Protein 8OK3 (pdb70)

B-factor: mean 17.49, std 7.28, range [8.17, 59.65]

Nearest PDB structures (foldseek):
  8ok3-assembly1_A  TM=1.008E+00  e=4.378E-28  Bdellovibrio bacteriovorus HD100
  8ond-assembly1_A  TM=1.005E+00  e=1.498E-27  Bdellovibrio bacteriovorus HD100
  8ond-assembly2_B  TM=1.005E+00  e=4.262E-27  Bdellovibrio bacteriovorus HD100
  4gwm-assembly1_B  TM=3.723E-01  e=1.182E-02  Homo sapiens
  4gwm-assembly1_A  TM=4.154E-01  e=2.629E-02  Homo sapiens

Organism: Bdellovibrio bacteriovorus (strain ATCC 15356 / DSM 50701 / NCIMB 9529 / HD100) (NCBI:txid264462)

Radius of gyration: 14.65 Å; Cα contacts (8 Å, |Δi|>4): 359; chains: 1; bounding box: 31×37×36 Å

Solvent-accessible surface area: 5950 Å² total; per-residue (Å²): 127,121,126,65,80,45,43,122,47,76,17,37,99,19,40,16,98,35,71,89,89,20,62,17,91,5,41,123,50,0,47,132,11,73,68,0,19,0,60,0,91,5,61,6,4,76,6,75,34,74,18,54,0,74,0,63,0,13,0,74,76,64,111,45,55,75,52,64,123,6,81,3,114,0,125,45,58,47,90,62,94,30,186,58,52,65,61,14,68,2,50,32,7,85,49,35,76,0,15,0,6,3,74,47,27,0,11,72,48,92,20,11,11,52,2,27,0,22,0,51,91

Sequence (121 aa):
ATWTSLGLTSSSLGAVSMTTTTEEQSSFTLPVAAQTASSQILVYLRCHSGNASTTGADDIRIIYTKEGAATYDHHYLLMFPPYAGQGAVGYNSDSFFWLLPKTSSDNKIYLAHSMMAPGSANSGCCNFYITGYK

Structure (mmCIF, N/CA/C/O backbone):
data_8OK3
#
_entry.id   8OK3
#
_cell.length_a   68.760
_cell.length_b   68.760
_cell.length_c   68.760
_cell.angle_alpha   90.00
_cell.angle_beta   90.00
_cell.angle_gamma   90.00
#
_symmetry.space_group_name_H-M   'P 21 3'
#
loop_
_entity.id
_entity.type
_entity.pdbx_description
1 polymer Bd2133
2 non-polymer 'SULFATE ION'
3 non-polymer 'SODIUM ION'
4 non-polymer 'CHLORIDE ION'
5 water water
#
loop_
_atom_site.group_PDB
_atom_site.id
_atom_site.type_symbol
_atom_site.label_atom_id
_atom_site.label_alt_id
_atom_site.label_comp_id
_atom_site.label_asym_id
_atom_site.label_entity_id
_atom_site.label_seq_id
_atom_site.pdbx_PDB_ins_code
_atom_site.Cartn_x
_atom_site.Cartn_y
_atom_site.Cartn_z
_atom_site.occupancy
_atom_site.B_iso_or_equiv
_atom_site.auth_seq_id
_atom_site.auth_comp_id
_atom_site.auth_asym_id
_atom_site.auth_atom_id
_atom_site.pdbx_PDB_model_num
ATOM 1 N N . ALA A 1 5 ? 6.588 -3.892 -0.552 1.00 31.25 911 ALA A N 1
ATOM 2 C CA . ALA A 1 5 ? 7.113 -2.843 0.314 1.00 27.65 911 ALA A CA 1
ATOM 3 C C . ALA A 1 5 ? 8.475 -2.390 -0.183 1.00 21.02 911 ALA A C 1
ATOM 4 O O . ALA A 1 5 ? 9.043 -1.530 0.449 1.00 20.78 911 ALA A O 1
ATOM 6 N N . THR A 1 6 ? 8.964 -2.968 -1.280 1.00 18.75 912 THR A N 1
ATOM 7 C CA . THR A 1 6 ? 10.348 -2.665 -1.600 1.00 19.57 912 THR A CA 1
ATOM 8 C C . THR A 1 6 ? 10.458 -1.440 -2.497 1.00 18.05 912 THR A C 1
ATOM 9 O O . THR A 1 6 ? 9.469 -0.917 -3.017 1.00 17.94 912 THR A O 1
ATOM 13 N N . TRP A 1 7 ? 11.695 -0.98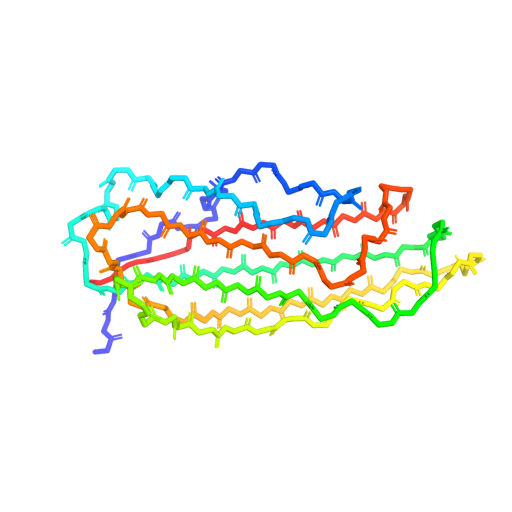9 -2.692 1.00 14.23 913 TRP A N 1
ATOM 14 C CA . TRP A 1 7 ? 11.958 0.177 -3.530 1.00 13.45 913 TRP A CA 1
ATOM 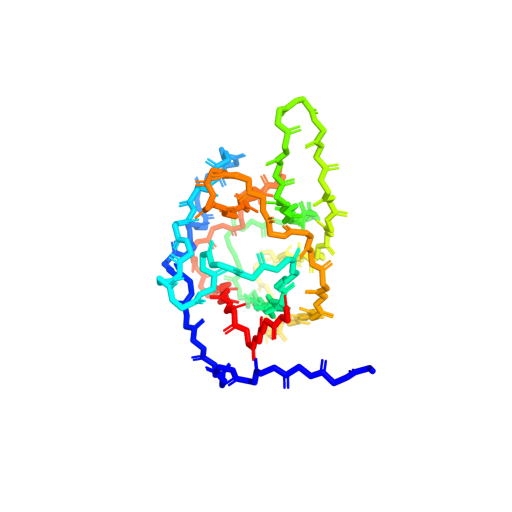15 C C . TRP A 1 7 ? 13.385 0.139 -4.042 1.00 15.02 913 TRP A C 1
ATOM 16 O O . TRP A 1 7 ? 14.173 -0.733 -3.662 1.00 14.63 913 TRP A O 1
ATOM 27 N N . THR A 1 8 ? 13.694 1.090 -4.952 1.00 12.51 914 THR A N 1
ATOM 28 C CA . THR A 1 8 ? 15.017 1.233 -5.560 1.00 12.17 914 THR A CA 1
ATOM 29 C C . THR A 1 8 ? 15.749 2.337 -4.806 1.00 12.05 914 THR A C 1
ATOM 30 O O . THR A 1 8 ? 15.295 3.495 -4.803 1.00 13.83 914 THR A O 1
ATOM 34 N N . SER A 1 9 ? 16.868 1.983 -4.180 1.00 12.55 915 SER A N 1
ATOM 35 C CA . SER A 1 9 ? 17.647 2.949 -3.439 1.00 11.76 915 SER A CA 1
ATOM 36 C C . SER A 1 9 ? 18.507 3.762 -4.384 1.00 13.86 915 SER A C 1
ATOM 37 O O . SER A 1 9 ? 19.074 3.223 -5.340 1.00 14.85 915 SER A O 1
ATOM 40 N N . LEU A 1 10 ? 18.617 5.054 -4.089 1.00 13.00 916 LEU A N 1
ATOM 41 C CA . LEU A 1 10 ? 19.504 5.986 -4.776 1.00 13.57 916 LEU A CA 1
ATOM 42 C C . LEU A 1 10 ? 20.635 6.466 -3.864 1.00 15.78 916 LEU A C 1
ATOM 43 O O . LEU A 1 10 ? 21.303 7.467 -4.157 1.00 15.29 916 LEU A O 1
ATOM 48 N N . GLY A 1 11 ? 20.853 5.791 -2.747 1.00 16.20 917 GLY A N 1
ATOM 49 C CA . GLY A 1 11 ? 21.873 6.306 -1.839 1.00 18.61 917 GLY A CA 1
ATOM 50 C C . GLY A 1 11 ? 21.547 7.715 -1.364 1.00 15.16 917 GLY A C 1
ATOM 51 O O . GLY A 1 11 ? 20.408 8.114 -1.253 1.00 18.37 917 GLY A O 1
ATOM 52 N N . LEU A 1 12 ? 22.581 8.501 -1.085 1.00 15.92 918 LEU A N 1
ATOM 53 C CA . LEU A 1 12 ? 22.391 9.891 -0.656 1.00 12.88 918 LEU A CA 1
ATOM 54 C C . LEU A 1 12 ? 22.583 10.768 -1.888 1.00 13.69 918 LEU A C 1
ATOM 55 O O . LEU A 1 12 ? 23.636 11.362 -2.107 1.00 16.26 918 LEU A O 1
ATOM 60 N N . THR A 1 13 ? 21.555 10.839 -2.711 1.00 13.50 919 THR A N 1
ATOM 61 C CA . THR A 1 13 ? 21.587 11.668 -3.904 1.00 12.80 919 THR A CA 1
ATOM 62 C C . THR A 1 13 ? 21.072 13.059 -3.527 1.00 14.10 919 THR A C 1
ATOM 63 O O . THR A 1 13 ? 19.882 13.255 -3.239 1.00 12.98 919 THR A O 1
ATOM 67 N N . SER A 1 14 ? 21.952 14.046 -3.508 1.00 12.48 920 SER A N 1
ATOM 68 C CA A SER A 1 14 ? 21.526 15.395 -3.160 0.19 13.15 920 SER A CA 1
ATOM 69 C CA B SER A 1 14 ? 21.524 15.392 -3.156 0.54 13.10 920 SER A CA 1
ATOM 70 C CA C SER A 1 14 ? 21.508 15.385 -3.146 0.27 13.14 920 SER A CA 1
ATOM 71 C C . SER A 1 14 ? 20.522 15.912 -4.184 1.00 14.02 920 SER A C 1
ATOM 72 O O . SER A 1 14 ? 20.668 15.688 -5.399 1.00 13.42 920 SER A O 1
ATOM 79 N N . LEU A 1 15 ? 19.510 16.616 -3.703 1.00 12.66 921 LEU A N 1
ATOM 80 C CA . LEU A 1 15 ? 18.526 17.248 -4.568 1.00 12.60 921 LEU A CA 1
ATOM 81 C C . LEU A 1 15 ? 18.956 18.639 -4.994 1.00 12.72 921 LEU A C 1
ATOM 82 O O . LEU A 1 15 ? 18.425 19.168 -5.984 1.00 12.46 921 LEU A O 1
ATOM 87 N N . GLY A 1 16 ? 19.881 19.253 -4.272 1.00 12.43 922 GLY A N 1
ATOM 88 C CA . GLY A 1 16 ? 20.313 20.596 -4.603 1.00 13.33 922 GLY A CA 1
ATOM 89 C C . GLY A 1 16 ? 20.772 21.357 -3.377 1.00 13.29 922 GLY A C 1
ATOM 90 O O . GLY A 1 16 ? 20.713 20.871 -2.256 1.00 15.71 922 GLY A O 1
ATOM 91 N N . ALA A 1 17 ? 21.153 22.605 -3.624 1.00 12.81 923 ALA A N 1
ATOM 92 C CA . ALA A 1 17 ? 21.522 23.540 -2.578 1.00 11.86 923 ALA A CA 1
ATOM 93 C C . ALA A 1 17 ? 20.268 24.172 -1.981 1.00 13.25 923 ALA A C 1
ATOM 94 O O . ALA A 1 17 ? 19.477 24.808 -2.702 1.00 15.93 923 ALA A O 1
ATOM 96 N N . VAL A 1 18 ? 20.120 24.042 -0.665 1.00 14.15 924 VAL A N 1
ATOM 97 C CA . VAL A 1 18 ? 18.996 24.633 0.045 1.00 13.28 924 VAL A CA 1
ATOM 98 C C . VAL A 1 18 ? 19.367 26.025 0.506 1.00 16.60 924 VAL A C 1
ATOM 99 O O . VAL A 1 18 ? 20.335 26.191 1.251 1.00 16.18 924 VAL A O 1
ATOM 103 N N . SER A 1 19 ? 18.574 27.011 0.111 1.00 13.46 925 SER A N 1
ATOM 104 C CA . SER A 1 19 ? 18.790 28.364 0.592 1.00 13.84 925 SER A CA 1
ATOM 105 C C . SER A 1 19 ? 18.367 28.480 2.045 1.00 16.28 925 SER A C 1
ATOM 106 O O . SER A 1 19 ? 17.312 27.983 2.443 1.00 16.18 925 SER A O 1
ATOM 109 N N . MET A 1 20 ? 19.189 29.161 2.832 1.00 14.02 92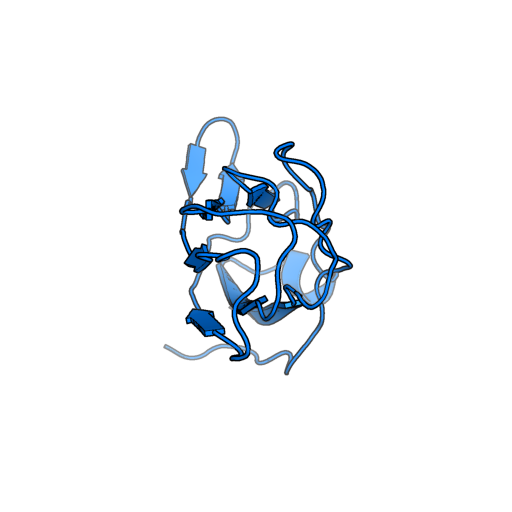6 MET A N 1
ATOM 110 C CA . MET A 1 20 ? 18.905 29.412 4.233 1.00 18.28 926 MET A CA 1
ATOM 111 C C . MET A 1 20 ? 18.374 30.812 4.480 1.00 18.57 926 MET A C 1
ATOM 112 O O . MET A 1 20 ? 18.125 31.176 5.640 1.00 18.89 926 MET A O 1
ATOM 117 N N . THR A 1 21 ? 18.156 31.599 3.424 1.00 16.29 927 THR A N 1
ATOM 118 C CA . THR A 1 21 ? 17.909 33.030 3.580 1.00 15.74 927 THR A CA 1
ATOM 119 C C . THR A 1 21 ? 16.586 33.473 2.981 1.00 17.58 927 THR A C 1
ATOM 120 O O . THR A 1 21 ? 16.356 34.677 2.807 1.00 21.78 927 THR A O 1
ATOM 124 N N . THR A 1 22 ? 15.703 32.548 2.652 1.00 17.18 928 THR A N 1
ATOM 125 C CA . THR A 1 22 ? 14.433 32.903 2.055 1.00 16.31 928 THR A CA 1
ATOM 126 C C . THR A 1 22 ? 13.349 31.994 2.606 1.00 16.03 928 THR A C 1
ATOM 127 O O . THR A 1 22 ? 13.607 30.837 2.966 1.00 16.23 928 THR A O 1
ATOM 131 N N . THR A 1 23 ? 12.130 32.545 2.671 1.00 16.67 929 THR A N 1
ATOM 132 C CA . THR A 1 23 ? 10.937 31.769 2.970 1.00 15.49 929 THR A CA 1
ATOM 133 C C . THR A 1 23 ? 10.139 31.448 1.714 1.00 14.80 929 THR A C 1
ATOM 134 O O . THR A 1 23 ? 9.046 30.869 1.815 1.00 17.74 929 THR A O 1
ATOM 138 N N . THR A 1 24 ? 10.655 31.814 0.538 1.00 16.89 930 THR A N 1
ATOM 139 C CA . THR A 1 24 ? 9.970 31.489 -0.704 1.00 16.99 930 THR A CA 1
ATOM 140 C C . THR A 1 24 ? 10.049 29.988 -0.968 1.00 17.51 930 THR A C 1
ATOM 141 O O . THR A 1 24 ? 10.881 29.258 -0.403 1.00 18.98 930 THR A O 1
ATOM 145 N N A GLU A 1 25 ? 9.142 29.523 -1.821 0.45 19.13 931 GLU A N 1
ATOM 146 N N B GLU A 1 25 ? 9.144 29.527 -1.824 0.55 19.13 931 GLU A N 1
ATOM 147 C CA A GLU A 1 25 ? 9.083 28.093 -2.200 0.45 19.59 931 GLU A CA 1
ATOM 148 C CA B GLU A 1 25 ? 9.070 28.099 -2.206 0.55 19.57 931 GLU A CA 1
ATOM 149 C C A GLU A 1 25 ? 10.258 27.783 -3.127 0.45 18.02 931 GLU A C 1
ATOM 150 C C B GLU A 1 25 ? 10.246 27.774 -3.134 0.55 18.02 931 GLU A C 1
ATOM 151 O O A GLU A 1 25 ? 10.451 28.504 -4.083 0.45 20.99 931 GLU A O 1
ATOM 152 O O B GLU A 1 25 ? 10.448 28.502 -4.083 0.55 21.02 931 GLU A O 1
ATOM 163 N N . GLN A 1 26 ? 11.133 26.912 -2.665 1.00 14.45 932 GLN A N 1
ATOM 164 C CA . GLN A 1 26 ? 12.323 26.516 -3.393 1.00 14.33 932 GLN A CA 1
ATOM 165 C C . GLN A 1 26 ? 11.987 25.262 -4.186 1.00 14.85 932 GLN A C 1
ATOM 166 O O . GLN A 1 26 ? 11.589 24.260 -3.597 1.00 14.26 932 GLN A O 1
ATOM 172 N N . SER A 1 27 ? 12.212 25.305 -5.497 1.00 14.32 933 SER A N 1
ATOM 173 C CA A SER A 1 27 ? 11.947 24.201 -6.412 0.63 13.63 933 SER A CA 1
ATOM 174 C CA B SER A 1 27 ? 11.940 24.175 -6.373 0.37 13.65 933 SER A CA 1
ATOM 175 C C . SER A 1 27 ? 13.217 23.417 -6.719 1.00 15.03 933 SER A C 1
ATOM 176 O O . SER A 1 27 ? 14.284 24.006 -6.904 1.00 15.25 933 SER A O 1
ATOM 181 N N . PHE A 1 28 ? 13.092 22.089 -6.792 1.00 13.14 934 PHE A N 1
ATOM 182 C CA . PHE A 1 28 ? 14.180 21.197 -7.175 1.00 13.86 934 PHE A CA 1
ATOM 183 C C . PHE A 1 28 ? 13.650 20.223 -8.200 1.00 13.98 934 PHE A C 1
ATOM 184 O O . PHE A 1 28 ? 12.604 19.613 -7.988 1.00 14.20 934 PHE A O 1
ATOM 192 N N . THR A 1 29 ? 14.354 20.083 -9.314 1.00 13.85 935 THR A N 1
ATOM 193 C CA . THR A 1 29 ? 13.967 19.091 -10.304 1.00 14.03 935 THR A CA 1
ATOM 194 C C . THR A 1 29 ? 14.509 17.733 -9.884 1.00 14.43 935 THR A C 1
ATOM 195 O O . THR A 1 29 ? 15.666 17.606 -9.485 1.00 14.35 935 THR A O 1
ATOM 199 N N . LEU A 1 30 ? 13.664 16.707 -9.950 1.00 13.05 936 LEU A N 1
ATOM 200 C CA . LEU A 1 30 ? 14.089 15.383 -9.543 1.00 14.01 936 LEU A CA 1
ATOM 201 C C . LEU A 1 30 ? 15.128 14.831 -10.518 1.00 13.85 936 LEU A C 1
ATOM 202 O O . LEU A 1 30 ? 15.095 15.142 -11.713 1.00 14.51 936 LEU A O 1
ATOM 207 N N . PRO A 1 31 ? 16.043 13.992 -10.038 1.00 14.42 937 PRO A N 1
ATOM 208 C CA . PRO A 1 31 ? 16.919 13.264 -10.971 1.00 14.27 937 PRO A CA 1
ATOM 209 C C . PRO A 1 31 ? 16.090 12.439 -11.939 1.00 13.61 937 PRO A C 1
ATOM 210 O O . PRO A 1 31 ? 14.992 11.957 -11.607 1.00 12.73 937 PRO A O 1
ATOM 214 N N . VAL A 1 32 ? 16.631 12.264 -13.158 1.00 13.51 938 VAL A N 1
ATOM 215 C CA . VAL A 1 32 ? 15.802 11.699 -14.226 1.00 11.23 938 VAL A CA 1
ATOM 216 C C . VAL A 1 32 ? 15.336 10.287 -13.869 1.00 13.59 938 VAL A C 1
ATOM 217 O O . VAL A 1 32 ? 14.223 9.892 -14.224 1.00 12.99 938 VAL A O 1
ATOM 221 N N . ALA A 1 33 ? 16.146 9.520 -13.120 1.00 12.84 939 ALA A N 1
ATOM 222 C CA . ALA A 1 33 ? 15.722 8.160 -12.787 1.00 15.03 939 ALA A CA 1
ATOM 223 C C . ALA A 1 33 ? 14.396 8.165 -12.043 1.00 15.12 939 ALA A C 1
ATOM 224 O O . ALA A 1 33 ? 13.558 7.275 -12.226 1.00 16.05 939 ALA A O 1
ATOM 226 N N . ALA A 1 34 ? 14.176 9.176 -11.193 1.00 10.88 940 ALA A N 1
ATOM 227 C CA . ALA A 1 34 ? 12.951 9.182 -10.413 1.00 10.02 940 ALA A CA 1
ATOM 228 C C . ALA A 1 34 ? 11.754 9.721 -11.184 1.00 14.17 940 ALA A C 1
ATOM 229 O O . ALA A 1 34 ? 10.625 9.638 -10.685 1.00 13.14 940 ALA A O 1
ATOM 231 N N . GLN A 1 35 ? 11.961 10.220 -12.397 1.00 12.77 941 GLN A N 1
ATOM 232 C CA . GLN A 1 35 ? 10.884 10.890 -13.114 1.00 12.07 941 GLN A CA 1
ATOM 233 C C . GLN A 1 35 ? 9.859 9.926 -13.678 1.00 13.15 941 GLN A C 1
ATOM 234 O O . GLN A 1 35 ? 8.774 10.373 -14.092 1.00 15.07 941 GLN A O 1
ATOM 240 N N . THR A 1 36 ? 10.131 8.623 -13.660 1.00 12.99 942 THR A N 1
ATOM 241 C CA . THR A 1 36 ? 9.153 7.629 -14.056 1.00 13.81 942 THR A CA 1
ATOM 242 C C . THR A 1 36 ? 8.603 6.856 -12.862 1.00 13.38 942 THR A C 1
ATOM 243 O O . THR A 1 36 ? 7.817 5.910 -13.048 1.00 16.52 942 THR A O 1
ATOM 247 N N . ALA A 1 37 ? 8.972 7.248 -11.651 1.00 11.75 943 ALA A N 1
ATOM 248 C CA . ALA A 1 37 ? 8.475 6.567 -10.460 1.00 11.57 943 ALA A CA 1
ATOM 249 C C . ALA A 1 37 ? 7.062 7.038 -10.121 1.00 14.49 943 ALA A C 1
ATOM 250 O O . ALA A 1 37 ? 6.549 8.017 -10.678 1.00 14.06 943 ALA A O 1
ATOM 252 N N . SER A 1 38 ? 6.429 6.329 -9.176 1.00 13.38 944 SER A N 1
ATOM 253 C CA A SER A 1 38 ? 5.166 6.770 -8.603 0.52 12.00 944 SER A CA 1
ATOM 254 C CA B SER A 1 38 ? 5.164 6.749 -8.591 0.48 12.02 944 SER A CA 1
ATOM 255 C C . SER A 1 38 ? 5.316 7.371 -7.215 1.00 13.73 944 SER A C 1
ATOM 256 O O . SER A 1 38 ? 4.463 8.186 -6.818 1.00 13.54 944 SER A O 1
ATOM 261 N N . GLN A 1 39 ? 6.375 7.017 -6.487 1.00 12.40 945 GLN A N 1
ATOM 262 C CA . GLN A 1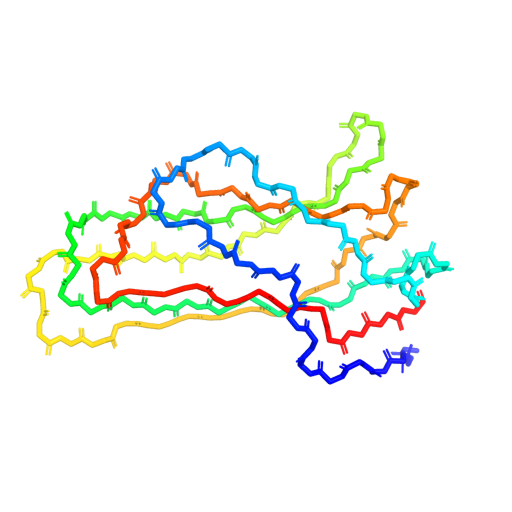 39 ? 6.661 7.594 -5.187 1.00 12.37 945 GLN A CA 1
ATOM 263 C C . GLN A 1 39 ? 8.155 7.809 -5.054 1.00 12.41 945 GLN A C 1
ATOM 264 O O . GLN A 1 39 ? 8.959 7.053 -5.594 1.00 11.21 945 GLN A O 1
ATOM 270 N N . ILE A 1 40 ? 8.516 8.815 -4.258 1.00 11.00 946 ILE A N 1
ATOM 271 C CA . ILE A 1 40 ? 9.915 9.095 -3.965 1.00 11.30 946 ILE A CA 1
ATOM 272 C C . ILE A 1 40 ? 10.120 9.132 -2.462 1.00 11.59 946 ILE A C 1
ATOM 273 O O . ILE A 1 40 ? 9.258 9.585 -1.704 1.00 10.86 946 ILE A O 1
ATOM 278 N N . LEU A 1 41 ? 11.300 8.688 -2.039 1.00 9.06 947 LEU A N 1
ATOM 279 C CA . LEU A 1 41 ? 11.716 8.685 -0.650 1.00 11.15 947 LEU A CA 1
ATOM 280 C C . LEU A 1 41 ? 12.798 9.737 -0.508 1.00 11.36 947 LEU A C 1
ATOM 281 O O . LEU A 1 41 ? 13.813 9.703 -1.232 1.00 11.68 947 LEU A O 1
ATOM 286 N N . VAL A 1 42 ? 12.585 10.659 0.428 1.00 11.34 948 VAL A N 1
ATOM 287 C CA . VAL A 1 42 ? 13.514 11.760 0.594 1.00 12.55 948 VAL A CA 1
ATOM 288 C C . VAL A 1 42 ? 13.973 11.828 2.042 1.00 13.20 948 VAL A C 1
ATOM 289 O O . VAL A 1 42 ? 13.319 11.336 2.961 1.00 14.76 948 VAL A O 1
ATOM 293 N N . TYR A 1 43 ? 15.131 12.450 2.235 1.00 12.65 949 TYR A N 1
ATOM 294 C CA . TYR A 1 43 ? 15.780 12.603 3.539 1.00 12.23 949 TYR A CA 1
ATOM 295 C C . TYR A 1 43 ? 16.159 14.069 3.656 1.00 13.31 949 TYR A C 1
ATOM 296 O O . TYR A 1 43 ? 16.893 14.584 2.805 1.00 12.44 949 TYR A O 1
ATOM 305 N N . LEU A 1 44 ? 15.654 14.743 4.694 1.00 11.27 950 LEU A N 1
ATOM 306 C CA . LEU A 1 44 ? 15.979 16.142 4.967 1.00 10.12 950 LEU A CA 1
ATOM 307 C C . LEU A 1 44 ? 16.612 16.198 6.346 1.00 10.14 950 LEU A C 1
ATOM 308 O O . LEU A 1 44 ? 16.051 15.669 7.300 1.00 11.01 950 LEU A O 1
ATOM 313 N N . ARG A 1 45 ? 17.792 16.795 6.435 1.00 11.41 951 ARG A N 1
ATOM 314 C CA . ARG A 1 45 ? 18.488 16.989 7.688 1.00 11.11 951 ARG A CA 1
ATOM 315 C C . ARG A 1 45 ? 18.870 18.455 7.803 1.00 12.05 951 ARG A C 1
ATOM 316 O O . ARG A 1 45 ? 18.978 19.191 6.820 1.00 12.15 951 ARG A O 1
ATOM 324 N N . CYS A 1 46 ? 19.032 18.881 9.040 1.00 10.50 952 CYS A N 1
ATOM 325 C CA . CYS A 1 46 ? 19.402 20.262 9.313 1.00 10.98 952 CYS A CA 1
ATOM 326 C C . CYS A 1 46 ? 20.186 20.312 10.606 1.00 12.39 952 CYS A C 1
ATOM 327 O O . CYS A 1 46 ? 20.102 19.415 11.433 1.00 12.13 952 CYS A O 1
ATOM 330 N N . HIS A 1 47 ? 20.949 21.387 10.772 1.00 12.61 953 HIS A N 1
ATOM 331 C CA . HIS A 1 47 ? 21.646 21.624 12.021 1.00 12.57 953 HIS A CA 1
ATOM 332 C C . HIS A 1 47 ? 21.858 23.121 12.174 1.00 15.00 953 HIS A C 1
ATOM 333 O O . HIS A 1 47 ? 21.927 23.868 11.189 1.00 14.34 953 HIS A O 1
ATOM 340 N N . SER A 1 48 ? 21.929 23.552 13.422 1.00 13.26 954 SER A N 1
ATOM 341 C CA . SER A 1 48 ? 22.080 24.970 13.742 1.00 12.49 954 SER A CA 1
ATOM 342 C C . SER A 1 48 ? 22.958 25.116 14.980 1.00 15.66 954 SER A C 1
ATOM 343 O O . SER A 1 48 ? 22.696 24.504 16.026 1.00 15.21 954 SER A O 1
ATOM 346 N N . GLY A 1 49 ? 23.993 25.938 14.876 1.00 15.06 955 GLY A N 1
ATOM 347 C CA . GLY A 1 49 ? 24.851 26.215 16.020 1.00 15.40 955 GLY A CA 1
ATOM 348 C C . GLY A 1 49 ? 24.603 27.627 16.510 1.00 19.05 955 GLY A C 1
ATOM 349 O O . GLY A 1 49 ? 23.475 27.961 16.875 1.00 18.31 955 GLY A O 1
ATOM 350 N N . ASN A 1 50 ? 25.635 28.471 16.528 1.00 19.21 956 ASN A N 1
ATOM 351 C CA . ASN A 1 50 ? 25.488 29.852 16.981 1.00 19.65 956 ASN A CA 1
ATOM 352 C C . ASN A 1 50 ? 24.830 30.633 15.846 1.00 21.25 956 ASN A C 1
ATOM 353 O O . ASN A 1 50 ? 25.478 31.287 15.026 1.00 21.39 956 ASN A O 1
ATOM 358 N N . ALA A 1 51 ? 23.501 30.519 15.773 1.00 18.64 957 ALA A N 1
ATOM 359 C CA . ALA A 1 51 ? 22.733 31.012 14.641 1.00 15.91 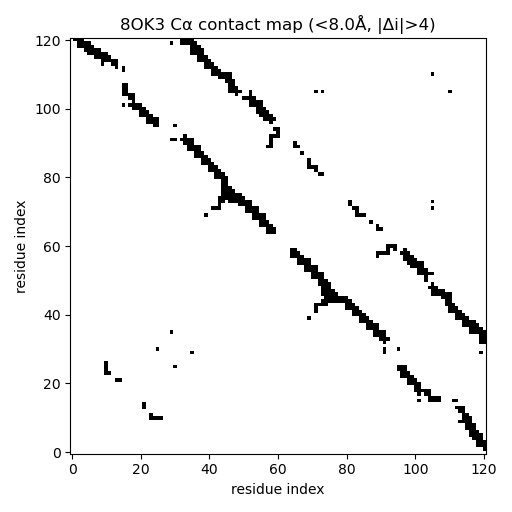957 ALA A CA 1
ATOM 360 C C . ALA A 1 51 ? 22.639 32.530 14.672 1.00 18.58 957 ALA A C 1
ATOM 361 O O . ALA A 1 51 ? 22.953 33.191 15.668 1.00 20.14 957 ALA A O 1
ATOM 363 N N . SER A 1 52 ? 22.169 33.071 13.548 1.00 18.39 958 SER A N 1
ATOM 364 C CA . SER A 1 52 ? 21.872 34.491 13.437 1.00 17.88 958 SER A CA 1
ATOM 365 C C . SER A 1 52 ? 20.394 34.786 13.610 1.00 19.97 958 SER A C 1
ATOM 366 O O . SER A 1 52 ? 19.995 35.950 13.546 1.00 22.86 958 SER A O 1
ATOM 369 N N . THR A 1 53 ? 19.568 33.764 13.829 1.00 19.36 959 THR A N 1
ATOM 370 C CA . THR A 1 53 ? 18.139 33.916 14.045 1.00 16.48 959 THR A CA 1
ATOM 371 C C . THR A 1 53 ? 17.712 33.090 15.261 1.00 20.00 959 THR A C 1
ATOM 372 O O . THR A 1 53 ? 18.461 32.235 15.755 1.00 16.26 959 THR A O 1
ATOM 376 N N . THR A 1 54 ? 16.472 33.319 15.718 1.00 16.92 960 THR A N 1
ATOM 377 C CA . THR A 1 54 ? 15.865 32.556 16.804 1.00 16.21 960 THR A CA 1
ATOM 378 C C . THR A 1 54 ? 14.415 32.261 16.475 1.00 16.82 960 THR A C 1
ATOM 379 O O . THR A 1 54 ? 13.685 33.154 16.061 1.00 17.27 960 THR A O 1
ATOM 383 N N . GLY A 1 55 ? 13.992 31.018 16.662 1.00 16.25 961 GLY A N 1
ATOM 384 C CA . GLY A 1 55 ? 12.583 30.675 16.586 1.00 15.42 961 GLY A CA 1
ATOM 385 C C . GLY A 1 55 ? 12.353 29.422 15.764 1.00 14.48 961 GLY A C 1
ATOM 386 O O . GLY A 1 55 ? 13.229 28.935 15.056 1.00 14.32 961 GLY A O 1
ATOM 387 N N . ALA A 1 56 ? 11.116 28.947 15.809 1.00 14.65 962 ALA A N 1
ATOM 388 C CA . ALA A 1 56 ? 10.781 27.714 15.099 1.00 11.99 962 ALA A CA 1
ATOM 389 C C . ALA A 1 56 ? 10.650 27.967 13.596 1.00 14.44 962 ALA A C 1
ATOM 390 O O . ALA A 1 56 ? 9.908 28.857 13.165 1.00 17.29 962 ALA A O 1
ATOM 392 N N . ASP A 1 57 ? 11.320 27.147 12.797 1.00 14.45 963 ASP A N 1
ATOM 3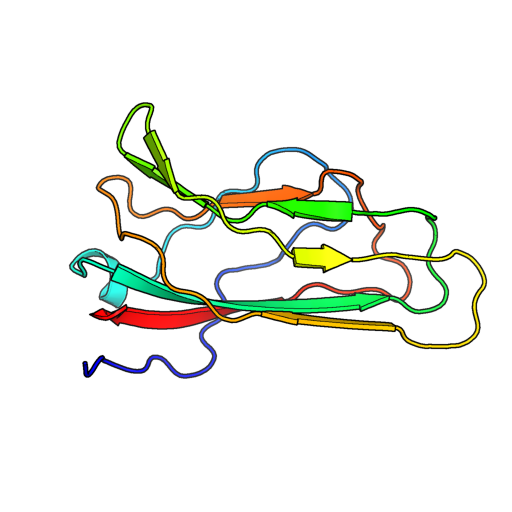93 C CA . ASP A 1 57 ? 11.196 27.093 11.343 1.00 12.96 963 ASP A CA 1
ATOM 394 C C . ASP A 1 57 ? 10.599 25.733 11.025 1.00 13.49 963 ASP A C 1
ATOM 395 O O . ASP A 1 57 ? 11.291 24.714 11.085 1.00 15.03 963 ASP A O 1
ATOM 400 N N . ASP A 1 58 ? 9.293 25.700 10.810 1.00 12.96 964 ASP A N 1
ATOM 401 C CA . ASP A 1 58 ? 8.696 24.501 10.255 1.00 12.43 964 ASP A CA 1
ATOM 402 C C . ASP A 1 58 ? 9.047 24.488 8.782 1.00 13.76 964 ASP A C 1
ATOM 403 O O . ASP A 1 58 ? 8.515 25.289 8.014 1.00 17.36 964 ASP A O 1
ATOM 408 N N . ILE A 1 59 ? 9.969 23.627 8.375 1.00 13.43 965 ILE A N 1
ATOM 409 C CA . ILE A 1 59 ? 10.346 23.517 6.965 1.00 12.57 965 ILE A CA 1
ATOM 410 C C . ILE A 1 59 ? 9.287 22.638 6.315 1.00 14.83 965 ILE A C 1
ATOM 411 O O . ILE A 1 59 ? 9.069 21.502 6.743 1.00 17.57 965 ILE A O 1
ATOM 416 N N . ARG A 1 60 ? 8.659 23.137 5.263 1.00 12.31 966 ARG A N 1
ATOM 417 C CA . ARG A 1 60 ? 7.654 22.390 4.525 1.00 13.80 966 ARG A CA 1
ATOM 418 C C . ARG A 1 60 ? 8.273 21.762 3.292 1.00 14.08 966 ARG A C 1
ATOM 419 O O . ARG A 1 60 ? 8.988 22.438 2.551 1.00 14.49 966 ARG A O 1
ATOM 427 N N . ILE A 1 61 ? 8.018 20.471 3.099 1.00 11.23 967 ILE A N 1
ATOM 428 C CA A ILE A 1 61 ? 8.518 19.696 1.966 0.67 12.85 967 ILE A CA 1
ATOM 429 C CA B ILE A 1 61 ? 8.515 19.698 1.963 0.33 12.89 967 ILE A CA 1
ATOM 430 C C . ILE A 1 61 ? 7.303 19.125 1.256 1.00 14.85 967 ILE A C 1
ATOM 431 O O . ILE A 1 61 ? 6.442 18.534 1.900 1.00 14.45 967 ILE A O 1
ATOM 440 N N . TYR A 1 62 ? 7.223 19.297 -0.059 1.00 10.75 968 TYR A N 1
ATOM 441 C CA . TYR A 1 62 ? 6.023 18.780 -0.706 1.00 11.44 968 TYR A CA 1
ATOM 442 C C . TYR A 1 62 ? 6.214 18.513 -2.183 1.00 12.89 968 TYR A C 1
ATOM 443 O O . TYR A 1 62 ? 7.068 19.126 -2.840 1.00 11.76 968 TYR A O 1
ATOM 452 N N . THR A 1 63 ? 5.404 17.594 -2.695 1.00 11.29 969 THR A N 1
ATOM 453 C CA . THR A 1 63 ? 5.181 17.551 -4.137 1.00 11.51 969 THR A CA 1
ATOM 454 C C . THR A 1 63 ? 3.748 18.014 -4.387 1.00 12.35 969 THR A C 1
ATOM 455 O O . THR A 1 63 ? 2.912 18.088 -3.458 1.00 11.15 969 THR A O 1
ATOM 459 N N . LYS A 1 64 ? 3.461 18.351 -5.635 1.00 10.48 970 LYS A N 1
ATOM 460 C CA . LYS A 1 64 ? 2.115 18.805 -5.969 1.00 11.84 970 LYS A CA 1
ATOM 461 C C . LYS A 1 64 ? 1.657 18.215 -7.289 1.00 14.99 970 LYS A C 1
ATOM 462 O O . LYS A 1 64 ? 2.456 17.967 -8.196 1.00 13.29 970 LYS A O 1
ATOM 468 N N . GLU A 1 65 ? 0.356 17.955 -7.360 1.00 15.05 971 GLU A N 1
ATOM 469 C CA . GLU A 1 65 ? -0.312 17.536 -8.595 1.00 13.64 971 GLU A CA 1
ATOM 470 C C . GLU A 1 65 ? -1.483 18.484 -8.780 1.00 14.84 971 GLU A C 1
ATOM 471 O O . GLU 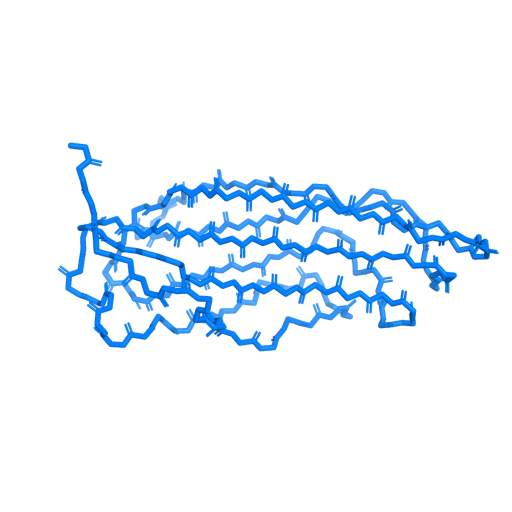A 1 65 ? -2.449 18.447 -8.007 1.00 15.17 971 GLU A O 1
ATOM 477 N N . GLY A 1 66 ? -1.366 19.364 -9.764 1.00 15.55 972 GLY A N 1
ATOM 478 C CA . GLY A 1 66 ? -2.322 20.459 -9.833 1.00 16.85 972 GLY A CA 1
ATOM 479 C C . GLY A 1 66 ? -2.373 21.2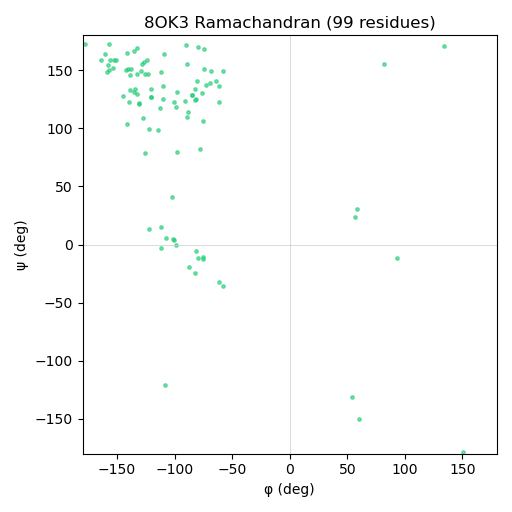16 -8.515 1.00 15.82 972 GLY A C 1
ATOM 480 O O . GLY A 1 66 ? -1.333 21.561 -7.929 1.00 21.43 972 GLY A O 1
ATOM 481 N N . ALA A 1 67 ? -3.592 21.441 -8.019 1.00 15.86 973 ALA A N 1
ATOM 482 C CA . ALA A 1 67 ? -3.827 22.134 -6.767 1.00 19.46 973 ALA A CA 1
ATOM 483 C C . ALA A 1 67 ? -3.525 21.288 -5.535 1.00 20.05 973 ALA A C 1
ATOM 484 O O . ALA A 1 67 ? -3.497 21.837 -4.423 1.00 20.46 973 ALA A O 1
ATOM 486 N N . ALA A 1 68 ? -3.338 19.984 -5.684 1.00 14.06 974 ALA A N 1
ATOM 487 C CA . ALA A 1 68 ? -3.169 19.122 -4.525 1.00 14.10 974 ALA A CA 1
ATOM 488 C C . ALA A 1 68 ? -1.709 19.140 -4.101 1.00 14.49 974 ALA A C 1
ATOM 489 O O . ALA A 1 68 ? -0.829 18.888 -4.931 1.00 16.74 974 ALA A O 1
ATOM 491 N N . THR A 1 69 ? -1.446 19.396 -2.823 1.00 13.66 975 THR A N 1
ATOM 492 C CA . THR A 1 69 ? -0.104 19.287 -2.289 1.00 12.22 975 THR A CA 1
ATOM 493 C C . THR A 1 69 ? -0.019 18.123 -1.309 1.00 13.21 975 THR A C 1
ATOM 494 O O . THR A 1 69 ? -0.970 17.807 -0.579 1.00 14.16 975 THR A O 1
ATOM 498 N N . TYR A 1 70 ? 1.155 17.519 -1.251 1.00 11.94 976 TYR A N 1
ATOM 499 C CA . TYR A 1 70 ? 1.427 16.354 -0.419 1.00 12.21 976 TYR A CA 1
ATOM 500 C C . TYR A 1 70 ? 2.574 16.786 0.477 1.00 12.79 976 TYR A C 1
ATOM 501 O O . TYR A 1 70 ? 3.748 16.772 0.052 1.00 12.93 976 TYR A O 1
ATOM 510 N N . ASP A 1 71 ? 2.219 17.171 1.704 1.00 12.21 977 ASP A N 1
ATOM 511 C CA . ASP A 1 71 ? 3.100 17.959 2.547 1.00 13.28 977 ASP A CA 1
ATOM 512 C C . ASP A 1 71 ? 3.648 17.198 3.745 1.00 14.56 977 ASP A C 1
ATOM 513 O O . ASP A 1 71 ? 2.930 16.511 4.466 1.00 15.24 977 ASP A O 1
ATOM 518 N N . HIS A 1 72 ? 4.932 17.387 3.963 1.00 10.56 978 HIS A N 1
ATOM 519 C CA A HIS A 1 72 ? 5.624 16.978 5.176 0.47 11.85 978 HIS A CA 1
ATOM 520 C CA B HIS A 1 72 ? 5.635 16.974 5.168 0.53 11.84 978 HIS A CA 1
ATOM 521 C C . HIS A 1 72 ? 6.334 18.181 5.772 1.00 12.27 978 HIS A C 1
ATOM 522 O O . HIS A 1 72 ? 6.545 19.200 5.106 1.00 13.00 978 HIS A O 1
ATOM 535 N N . TYR A 1 73 ? 6.715 18.059 7.041 1.00 13.19 979 TYR A N 1
ATOM 536 C CA . TYR A 1 73 ? 7.355 19.164 7.742 1.00 12.09 979 TYR A CA 1
ATOM 537 C C . TYR A 1 73 ? 8.509 18.643 8.570 1.00 11.87 979 TYR A C 1
ATOM 538 O O . TYR A 1 73 ? 8.476 17.496 9.038 1.00 12.90 979 TYR A O 1
ATOM 547 N N . LEU A 1 74 ? 9.517 19.504 8.762 1.00 11.99 980 LEU A N 1
ATOM 548 C CA . LEU A 1 74 ? 10.672 19.215 9.622 1.00 11.87 980 LEU A CA 1
ATOM 549 C C . LEU A 1 74 ? 10.937 20.448 10.472 1.00 11.47 980 LEU A C 1
ATOM 550 O O . LEU A 1 74 ? 10.985 21.548 9.927 1.00 13.12 980 LEU A O 1
ATOM 555 N N . LEU A 1 75 ? 11.107 20.280 11.782 1.00 11.97 981 LEU A N 1
ATOM 556 C CA . LEU A 1 75 ? 11.404 21.423 12.638 1.00 11.97 981 LEU A CA 1
ATOM 557 C C . LEU A 1 75 ? 12.896 21.731 12.646 1.00 10.40 981 LEU A C 1
ATOM 558 O O . LEU A 1 75 ? 13.716 20.872 12.961 1.00 12.90 981 LEU A O 1
ATOM 563 N N . MET A 1 76 ? 13.250 22.996 12.399 1.00 10.76 982 MET A N 1
ATOM 564 C CA . MET A 1 76 ? 14.560 23.541 12.691 1.00 11.15 982 MET A CA 1
ATOM 565 C C . MET A 1 76 ? 14.353 24.696 13.646 1.00 13.76 982 MET A C 1
ATOM 566 O O . MET A 1 76 ? 13.553 25.581 13.353 1.00 14.81 982 MET A O 1
ATOM 571 N N . PHE A 1 77 ? 15.051 24.698 14.791 1.00 11.82 983 PHE A N 1
ATOM 572 C CA . PHE A 1 77 ? 14.820 25.724 15.809 1.00 13.82 983 PHE A CA 1
ATOM 573 C C . PHE A 1 77 ? 16.147 26.398 16.131 1.00 13.63 983 PHE A C 1
ATOM 574 O O . PHE A 1 77 ? 16.778 26.106 17.168 1.00 14.84 983 PHE A O 1
ATOM 582 N N . PRO A 1 78 ? 16.585 27.319 15.280 1.00 13.52 984 PRO A N 1
ATOM 583 C CA A PRO A 1 78 ? 17.797 28.083 15.592 0.70 14.13 984 PRO A CA 1
ATOM 584 C CA B PRO A 1 78 ? 17.807 28.065 15.602 0.30 14.12 984 PRO A CA 1
ATOM 585 C C . PRO A 1 78 ? 17.629 28.899 16.863 1.00 13.92 984 PRO A C 1
ATOM 586 O O . PRO A 1 78 ? 16.527 29.378 17.178 1.00 15.55 984 PRO A O 1
ATOM 593 N N . TYR A 1 79 ? 18.750 29.105 17.562 1.00 14.42 985 TYR A N 1
ATOM 594 C CA . TYR A 1 79 ? 18.776 29.900 18.790 1.00 14.07 985 TYR A CA 1
ATOM 595 C C . TYR A 1 79 ? 20.068 30.700 18.774 1.00 15.49 985 TYR A C 1
ATOM 596 O O . TYR A 1 79 ? 21.158 30.144 18.997 1.00 16.86 985 TYR A O 1
ATOM 605 N N . ALA A 1 80 ? 19.945 31.989 18.468 1.00 15.12 986 ALA A N 1
ATOM 606 C CA . ALA A 1 80 ? 21.116 32.821 18.254 1.00 16.14 986 ALA A CA 1
ATOM 607 C C . ALA A 1 80 ? 21.969 32.876 19.509 1.00 18.46 986 ALA A C 1
ATOM 608 O O . ALA A 1 80 ? 21.464 32.946 20.632 1.00 19.46 986 ALA A O 1
ATOM 610 N N . GLY A 1 81 ? 23.277 32.746 19.319 1.00 19.57 987 GLY A N 1
ATOM 611 C CA . GLY A 1 81 ? 24.229 32.857 20.400 1.00 21.88 987 GLY A CA 1
ATOM 612 C C . GLY A 1 81 ? 24.628 31.567 21.080 1.00 21.25 987 GLY A C 1
ATOM 613 O O . GLY A 1 81 ? 25.602 31.555 21.839 1.00 24.89 987 GLY A O 1
ATOM 614 N N . GLN A 1 82 ? 23.946 30.463 20.833 1.00 20.89 988 GLN A N 1
ATOM 615 C CA . GLN A 1 82 ? 24.256 29.287 21.621 1.00 17.63 988 GLN A CA 1
ATOM 616 C C . GLN A 1 82 ? 25.574 28.657 21.201 1.00 20.36 988 GLN A C 1
ATOM 617 O O . GLN A 1 82 ? 25.982 28.721 20.037 1.00 18.75 988 GLN A O 1
ATOM 623 N N . GLY A 1 83 ? 26.225 28.007 22.169 1.00 17.57 989 GLY A N 1
ATOM 624 C CA . GLY A 1 83 ? 27.492 27.352 21.925 1.00 21.51 989 GLY A CA 1
ATOM 625 C C . GLY A 1 83 ? 27.354 25.848 21.788 1.00 21.01 989 GLY A C 1
ATOM 626 O O . GLY A 1 83 ? 28.141 25.073 22.328 1.00 27.43 989 GLY A O 1
ATOM 627 N N . ALA A 1 84 ? 26.305 25.431 21.102 1.00 17.26 990 ALA A N 1
ATOM 628 C CA . ALA A 1 84 ? 25.978 24.037 20.903 1.00 15.54 990 ALA A CA 1
ATOM 629 C C . ALA A 1 84 ? 25.472 23.907 19.472 1.00 14.15 990 ALA A C 1
ATOM 630 O O . ALA A 1 84 ? 25.126 24.909 18.827 1.00 16.66 990 ALA A O 1
ATOM 632 N N . VAL A 1 85 ? 25.424 22.663 18.988 1.00 13.78 991 VAL A N 1
ATOM 633 C CA . VAL A 1 85 ? 24.849 22.350 17.681 1.00 14.38 991 VAL A CA 1
ATOM 634 C C . VAL A 1 85 ? 23.585 21.540 17.908 1.00 13.92 991 VAL A C 1
ATOM 635 O O . VAL A 1 85 ? 23.621 20.449 18.482 1.00 15.47 991 VAL A O 1
ATOM 639 N N . GLY A 1 86 ? 22.426 22.107 17.472 1.00 12.57 992 GLY A N 1
ATOM 640 C CA . GLY A 1 86 ? 21.201 21.355 17.351 1.00 11.59 992 GLY A CA 1
ATOM 641 C C . GLY A 1 86 ? 21.061 20.723 15.989 1.00 12.87 992 GLY A C 1
ATOM 642 O O . GLY A 1 86 ? 21.687 21.173 15.035 1.00 11.83 992 GLY A O 1
ATOM 643 N N . TYR A 1 87 ? 20.289 19.644 15.903 1.00 11.28 993 TYR A N 1
ATOM 644 C CA . TYR A 1 87 ? 20.207 18.902 14.657 1.00 10.97 993 TYR A CA 1
ATOM 645 C C . TYR A 1 87 ? 18.917 18.110 14.597 1.00 12.08 993 TYR A C 1
ATOM 646 O O . TYR A 1 87 ? 18.360 17.717 15.622 1.00 12.05 993 TYR A O 1
ATOM 655 N N . ASN A 1 88 ? 18.419 17.903 13.387 1.00 11.35 994 ASN A N 1
ATOM 656 C CA . ASN A 1 88 ? 17.185 17.144 13.213 1.00 10.50 994 ASN A CA 1
ATOM 657 C C . ASN A 1 88 ? 17.175 16.565 11.806 1.00 10.71 994 ASN A C 1
ATOM 658 O O . ASN A 1 88 ? 17.894 17.028 10.926 1.00 11.22 994 ASN A O 1
ATOM 663 N N . SER A 1 89 ? 16.386 15.526 11.623 1.00 11.52 995 SER A N 1
ATOM 664 C CA . SER A 1 89 ? 16.188 14.951 10.306 1.00 8.70 995 SER A CA 1
ATOM 665 C C . SER A 1 89 ? 14.911 14.126 10.286 1.00 10.35 995 SER A C 1
ATOM 666 O O . SER A 1 89 ? 14.353 13.747 11.322 1.00 10.82 995 SER A O 1
ATOM 669 N N . ASP A 1 90 ? 14.461 13.842 9.074 1.00 9.85 996 ASP A N 1
ATOM 670 C CA . ASP A 1 90 ? 13.310 12.984 8.845 1.00 9.63 996 ASP A CA 1
ATOM 671 C C . ASP A 1 90 ? 13.420 12.469 7.414 1.00 11.84 996 ASP A C 1
ATOM 672 O O . ASP A 1 90 ? 13.947 13.150 6.518 1.00 13.55 996 ASP A O 1
ATOM 677 N N . SER A 1 91 ? 12.922 11.258 7.214 1.00 11.07 997 SER A N 1
ATOM 678 C CA . SER A 1 91 ? 12.905 10.609 5.912 1.00 14.96 997 SER A CA 1
ATOM 679 C C . SER A 1 91 ? 11.495 10.123 5.638 1.00 21.43 997 SER A C 1
ATOM 680 O O . SER A 1 91 ? 10.923 9.384 6.452 1.00 25.02 997 SER A O 1
ATOM 683 N N A PHE A 1 92 ? 10.956 10.493 4.478 0.78 15.64 998 PHE A N 1
ATOM 684 N N B PHE A 1 92 ? 11.056 10.493 4.478 0.22 15.77 998 PHE A N 1
ATOM 685 C CA A PHE A 1 92 ? 9.538 10.259 4.223 0.78 16.81 998 PHE A CA 1
ATOM 686 C CA B PHE A 1 92 ? 9.638 10.259 4.223 0.22 16.87 998 PHE A CA 1
ATOM 687 C C A PHE A 1 92 ? 9.244 10.145 2.735 0.78 13.41 998 PHE A C 1
ATOM 688 C C B PHE A 1 92 ? 9.344 10.145 2.735 0.22 13.53 998 PHE A C 1
ATOM 689 O O A PHE A 1 92 ? 10.030 10.561 1.873 0.78 11.27 998 PHE A O 1
ATOM 690 O O B PHE A 1 92 ? 10.130 10.561 1.873 0.22 11.54 998 PHE A O 1
ATOM 705 N N . TRP A 1 93 ? 8.113 9.500 2.456 1.00 12.88 999 TRP A N 1
ATOM 706 C CA . TRP A 1 93 ? 7.654 9.225 1.102 1.00 12.09 999 TRP A CA 1
ATOM 707 C C . TRP A 1 93 ? 6.707 10.327 0.630 1.00 13.23 999 TRP A C 1
ATOM 708 O O . TRP A 1 93 ? 5.843 10.796 1.394 1.00 14.39 999 TRP A O 1
ATOM 719 N N . LEU A 1 94 ? 6.838 10.681 -0.647 1.00 12.03 1000 LEU A N 1
ATOM 720 C CA A LEU A 1 94 ? 5.943 11.603 -1.323 0.67 11.65 1000 LEU A CA 1
ATOM 721 C CA C LEU A 1 94 ? 5.936 11.600 -1.322 0.33 11.67 1000 LEU A CA 1
ATOM 722 C C . LEU A 1 94 ? 5.527 11.022 -2.671 1.00 12.82 1000 LEU A C 1
ATOM 723 O O . LEU A 1 94 ? 6.300 10.286 -3.280 1.00 13.27 1000 LEU A O 1
ATOM 732 N N . PRO A 1 95 ? 4.346 11.383 -3.159 1.00 10.55 1001 PRO A N 1
ATOM 733 C CA . PRO A 1 95 ? 3.979 10.999 -4.535 1.00 10.27 1001 PRO A CA 1
ATOM 734 C C . PRO A 1 95 ? 4.918 11.676 -5.526 1.00 11.87 1001 PRO A C 1
ATOM 735 O O . PRO A 1 95 ? 5.286 12.837 -5.368 1.00 12.00 1001 PRO A O 1
ATOM 739 N N . LYS A 1 96 ? 5.294 10.940 -6.560 1.00 11.09 1002 LYS A N 1
ATOM 740 C CA . LYS A 1 96 ? 6.035 11.494 -7.687 1.00 10.96 1002 LYS A CA 1
ATOM 741 C C . LYS A 1 96 ? 5.006 11.989 -8.675 1.00 14.35 1002 LYS A C 1
ATOM 742 O O . LYS A 1 96 ? 4.249 11.187 -9.226 1.00 13.81 1002 LYS A O 1
ATOM 748 N N . THR A 1 97 ? 4.950 13.298 -8.877 1.00 12.00 1003 THR A N 1
ATOM 749 C CA . THR A 1 97 ? 3.872 13.923 -9.609 1.00 10.69 1003 THR A CA 1
ATOM 750 C C . THR A 1 97 ? 4.315 14.336 -11.019 1.00 13.80 1003 THR A C 1
ATOM 751 O O . THR A 1 97 ? 5.495 14.211 -11.412 1.00 13.77 1003 THR A O 1
ATOM 755 N N A SER A 1 98 ? 3.367 14.860 -11.805 0.52 12.92 1004 SER A N 1
ATOM 756 N N B SER A 1 98 ? 3.347 14.868 -11.780 0.48 12.91 1004 SER A N 1
ATOM 757 C CA A SER A 1 98 ? 3.646 15.010 -13.228 0.52 15.39 1004 SER A CA 1
ATOM 758 C CA B SER A 1 98 ? 3.562 15.111 -13.201 0.48 15.44 1004 SER A CA 1
ATOM 759 C C A SER A 1 98 ? 4.671 16.105 -13.530 0.52 13.77 1004 SER A C 1
ATOM 760 C C B SER A 1 98 ? 4.741 16.038 -13.450 0.48 13.79 1004 SER A C 1
ATOM 761 O O A SER A 1 98 ? 5.280 16.073 -14.614 0.52 15.12 1004 SER A O 1
ATOM 762 O O B SER A 1 98 ? 5.514 15.833 -14.394 0.48 16.83 1004 SER A O 1
ATOM 767 N N . ASP A 1 99 ? 4.903 17.048 -12.607 1.00 13.67 1005 ASP A N 1
ATOM 768 C CA . ASP A 1 99 ? 5.816 18.148 -12.909 1.00 11.44 1005 ASP A CA 1
ATOM 769 C C . ASP A 1 99 ? 7.253 17.812 -12.546 1.00 13.61 1005 ASP A C 1
ATOM 770 O O . ASP A 1 99 ? 8.156 18.577 -12.876 1.00 13.85 1005 ASP A O 1
ATOM 775 N N . ASN A 1 100 ? 7.506 16.629 -11.983 1.00 13.30 1006 ASN A N 1
ATOM 776 C CA . ASN A 1 100 ? 8.860 16.126 -11.754 1.00 10.91 1006 ASN A CA 1
ATOM 777 C C . ASN A 1 100 ? 9.690 17.051 -10.873 1.00 13.41 1006 ASN A C 1
ATOM 778 O O . ASN A 1 100 ? 10.915 17.109 -10.984 1.00 12.56 1006 ASN A O 1
ATOM 783 N N . LYS A 1 101 ? 9.033 17.754 -9.965 1.00 12.57 1007 LYS A N 1
ATOM 784 C CA . LYS A 1 101 ? 9.658 18.641 -9.006 1.00 12.71 1007 LYS A CA 1
ATOM 785 C C . LYS A 1 101 ? 9.285 18.281 -7.574 1.00 13.62 1007 LYS A C 1
ATOM 786 O O . LYS A 1 101 ? 8.316 17.566 -7.289 1.00 14.08 1007 LYS A O 1
ATOM 792 N N . ILE A 1 102 ? 10.135 18.735 -6.663 1.00 11.86 1008 ILE A N 1
ATOM 793 C CA . ILE A 1 102 ? 9.877 18.699 -5.226 1.00 11.94 1008 ILE A CA 1
ATOM 794 C C . ILE A 1 102 ? 10.212 20.070 -4.673 1.00 11.41 1008 ILE A C 1
ATOM 795 O O . ILE A 1 102 ? 11.079 20.773 -5.209 1.00 12.56 1008 ILE A O 1
ATOM 800 N N . TYR A 1 103 ? 9.473 20.486 -3.640 1.00 11.76 1009 TYR A N 1
ATOM 801 C CA . TYR A 1 103 ? 9.545 21.842 -3.106 1.00 11.60 1009 TYR A CA 1
ATOM 802 C C . TYR A 1 103 ? 9.889 21.828 -1.628 1.00 13.33 1009 TYR A C 1
ATOM 803 O O . TYR A 1 103 ? 9.492 20.926 -0.884 1.00 13.43 1009 TYR A O 1
ATOM 812 N N . LEU A 1 104 ? 10.632 22.864 -1.222 1.00 12.96 1010 LEU A N 1
ATOM 813 C CA . LEU A 1 104 ? 11.014 23.093 0.168 1.00 12.12 1010 LEU A CA 1
ATOM 814 C C . LEU A 1 104 ? 10.767 24.557 0.476 1.00 12.28 1010 LEU A C 1
ATOM 815 O O . LEU A 1 104 ? 11.174 25.423 -0.297 1.00 13.61 1010 LEU A O 1
ATOM 820 N N . ALA A 1 105 ? 10.145 24.845 1.618 1.00 12.44 1011 ALA A N 1
ATOM 821 C CA . ALA A 1 105 ? 9.951 26.231 2.032 1.00 13.16 1011 ALA A CA 1
ATOM 822 C C . ALA A 1 105 ? 10.188 26.364 3.527 1.00 11.75 1011 ALA A C 1
ATOM 823 O O . ALA A 1 105 ? 9.498 25.719 4.328 1.00 13.82 1011 ALA A O 1
ATOM 825 N N . HIS A 1 106 ? 11.124 27.240 3.898 1.00 12.51 1012 HIS A N 1
ATOM 826 C CA . HIS A 1 106 ? 11.228 27.679 5.285 1.00 12.04 1012 HIS A CA 1
ATOM 827 C C . HIS A 1 106 ? 10.036 28.541 5.646 1.00 16.16 1012 HIS A C 1
ATOM 828 O O . HIS A 1 106 ? 9.648 29.416 4.874 1.00 18.00 1012 HIS A O 1
ATOM 835 N N . SER A 1 107 ? 9.494 28.350 6.856 1.00 15.55 1013 SER A N 1
ATOM 836 C CA . SER A 1 107 ? 8.549 29.336 7.386 1.00 14.12 1013 SER A CA 1
ATOM 837 C C . SER A 1 107 ? 9.245 30.483 8.124 1.00 15.83 1013 SER A C 1
ATOM 838 O O . SER A 1 107 ? 8.642 31.561 8.305 1.00 20.18 1013 SER A O 1
ATOM 841 N N A MET A 1 108 ? 10.487 30.274 8.574 0.73 14.32 1014 MET A N 1
ATOM 842 N N B MET A 1 108 ? 10.492 30.308 8.522 0.27 14.48 1014 MET A N 1
ATOM 843 C CA A MET A 1 108 ? 11.400 31.336 8.986 0.73 14.91 1014 MET A CA 1
ATOM 844 C CA B MET A 1 108 ? 11.341 31.433 8.877 0.27 15.20 1014 MET A CA 1
ATOM 845 C C A MET A 1 108 ? 12.753 31.014 8.376 0.73 16.59 1014 MET A C 1
ATOM 846 C C B MET A 1 108 ? 12.738 31.066 8.414 0.27 16.58 1014 MET A C 1
ATOM 847 O O A MET A 1 108 ? 13.250 29.904 8.561 0.73 16.35 1014 MET A O 1
ATOM 848 O O B MET A 1 108 ? 13.222 29.968 8.694 0.27 16.16 1014 MET A O 1
ATOM 857 N N . ALA A 1 109 ? 13.358 31.971 7.689 1.00 16.58 1015 ALA A N 1
ATOM 858 C CA . ALA A 1 109 ? 14.704 31.755 7.163 1.00 17.58 1015 ALA A CA 1
ATOM 859 C C . ALA A 1 109 ? 15.664 31.625 8.342 1.00 17.43 1015 ALA A C 1
ATOM 860 O O . ALA A 1 109 ? 15.752 32.550 9.163 1.00 20.20 1015 ALA A O 1
ATOM 862 N N . PRO A 1 110 ? 16.381 30.507 8.476 1.00 18.02 1016 PRO A N 1
ATOM 863 C CA . PRO A 1 110 ? 17.255 30.330 9.645 1.00 17.83 1016 PRO A CA 1
ATOM 864 C C . PRO A 1 110 ? 18.581 31.053 9.551 1.00 20.67 1016 PRO A C 1
ATOM 865 O O . PRO A 1 110 ? 19.281 31.137 10.573 1.00 23.11 1016 PRO A O 1
ATOM 869 N N . GLY A 1 111 ? 18.951 31.573 8.385 1.00 20.84 1017 GLY A N 1
ATOM 870 C CA . GLY A 1 111 ? 20.250 32.173 8.193 1.00 18.22 1017 GLY A CA 1
ATOM 871 C C . GLY A 1 111 ? 21.315 31.127 7.913 1.00 21.69 1017 GLY A C 1
ATOM 872 O O . GLY A 1 111 ? 21.211 29.968 8.311 1.00 20.44 1017 GLY A O 1
ATOM 873 N N . SER A 1 112 ? 22.384 31.564 7.233 1.00 24.73 1018 SER A N 1
ATOM 874 C CA . SER A 1 112 ? 23.466 30.660 6.871 1.00 23.91 1018 SER A CA 1
ATOM 875 C C . SER A 1 112 ? 24.461 30.443 8.001 1.00 20.82 1018 SER A C 1
ATOM 876 O O . SER A 1 112 ? 25.142 29.408 8.032 1.00 22.13 1018 SER A O 1
ATOM 879 N N . ALA A 1 113 ? 24.567 31.384 8.933 1.00 23.37 1019 ALA A N 1
ATOM 880 C CA . ALA A 1 113 ? 25.647 31.328 9.913 1.00 26.40 1019 ALA A CA 1
ATOM 881 C C . ALA A 1 113 ? 25.551 30.058 10.750 1.00 20.46 1019 ALA A C 1
ATOM 882 O O . ALA A 1 113 ? 24.544 29.826 11.431 1.00 21.09 1019 ALA A O 1
ATOM 884 N N . ASN A 1 114 ? 26.620 29.254 10.729 1.00 19.08 1020 ASN A N 1
ATOM 885 C CA . ASN A 1 114 ? 26.783 28.099 11.603 1.00 21.03 1020 ASN A CA 1
ATOM 886 C C . ASN A 1 114 ? 25.646 27.118 11.482 1.00 24.02 1020 ASN A C 1
ATOM 887 O O . ASN A 1 114 ? 25.397 26.340 12.402 1.00 20.91 1020 ASN A O 1
ATOM 892 N N . SER A 1 115 ? 24.972 27.149 10.356 1.00 20.77 1021 SER A N 1
ATOM 893 C CA . SER A 1 115 ? 23.780 26.304 10.176 1.00 22.04 1021 SER A CA 1
ATOM 894 C C . SER A 1 115 ? 23.816 25.639 8.820 1.00 25.06 1021 SER A C 1
ATOM 895 O O . SER A 1 115 ? 24.622 25.980 7.994 1.00 21.91 1021 SER A O 1
ATOM 898 N N . GLY A 1 116 ? 22.958 24.651 8.660 1.00 21.38 1022 GLY A N 1
ATOM 899 C CA . GLY A 1 116 ? 22.908 23.964 7.386 1.00 21.90 1022 GLY A CA 1
ATOM 900 C C . GLY A 1 116 ? 21.616 23.176 7.297 1.00 18.21 1022 GLY A C 1
ATOM 901 O O . GLY A 1 116 ? 20.926 22.904 8.287 1.00 15.09 1022 GLY A O 1
ATOM 902 N N . CYS A 1 117 ? 21.299 22.909 6.066 1.00 14.33 1023 CYS A N 1
ATOM 903 C CA A CYS A 1 117 ? 20.167 22.022 5.676 0.57 14.94 1023 CYS A CA 1
ATOM 904 C CA B CYS A 1 117 ? 20.154 22.014 5.669 0.43 14.98 1023 CYS A CA 1
ATOM 905 C C . CYS A 1 117 ? 20.516 21.221 4.383 1.00 16.08 1023 CYS A C 1
ATOM 906 O O . CYS A 1 117 ? 20.961 21.671 3.375 1.00 18.20 1023 CYS A O 1
ATOM 911 N N . ASN A 1 118 ? 20.460 19.936 4.477 1.00 13.61 1024 ASN A N 1
ATOM 912 C CA . ASN A 1 118 ? 20.857 19.047 3.353 1.00 13.21 1024 ASN A CA 1
ATOM 913 C C . ASN A 1 118 ? 19.645 18.191 2.983 1.00 14.02 1024 ASN A C 1
ATOM 914 O O . ASN A 1 118 ? 19.073 17.619 3.823 1.00 13.71 1024 ASN A O 1
ATOM 919 N N . PHE A 1 119 ? 19.378 18.092 1.673 1.00 11.60 1025 PHE A N 1
ATOM 920 C CA . PHE A 1 119 ? 18.126 17.579 1.136 1.00 13.33 1025 PHE A CA 1
ATOM 921 C C . PHE A 1 119 ? 18.474 16.545 0.087 1.00 13.47 1025 PHE A C 1
ATOM 922 O O . PHE A 1 119 ? 19.196 16.856 -0.871 1.00 14.28 1025 PHE A O 1
ATOM 930 N N . TYR A 1 120 ? 18.008 15.317 0.297 1.00 11.94 1026 TYR A N 1
ATOM 931 C CA . TYR A 1 120 ? 18.367 14.186 -0.546 1.00 13.03 1026 TYR A CA 1
ATOM 932 C C . TYR A 1 120 ? 17.140 13.424 -1.013 1.00 11.72 1026 TYR A C 1
ATOM 933 O O . TYR A 1 120 ? 16.135 13.322 -0.300 1.00 11.80 1026 TYR A O 1
ATOM 942 N N . ILE A 1 121 ? 17.238 12.845 -2.198 1.00 11.48 1027 ILE A N 1
ATOM 943 C CA . ILE A 1 121 ? 16.345 11.765 -2.594 1.00 10.61 1027 ILE A CA 1
ATOM 944 C C . ILE A 1 121 ? 17.108 10.454 -2.417 1.00 10.92 1027 ILE A C 1
ATOM 945 O O . ILE A 1 121 ? 18.210 10.286 -2.950 1.00 12.45 1027 ILE A O 1
ATOM 950 N N . THR A 1 122 ? 16.551 9.542 -1.616 1.00 11.86 1028 THR A N 1
ATOM 951 C CA . THR A 1 122 ? 17.255 8.307 -1.278 1.00 11.64 1028 THR A CA 1
ATOM 952 C C . THR A 1 122 ? 16.601 7.089 -1.880 1.00 10.77 1028 THR A C 1
ATOM 953 O O . THR A 1 122 ? 17.176 5.995 -1.783 1.00 12.53 1028 THR A O 1
ATOM 957 N N . GLY A 1 123 ? 15.474 7.246 -2.564 1.00 10.71 1029 GLY A N 1
ATOM 958 C CA . GLY A 1 123 ? 14.893 6.082 -3.232 1.00 12.44 1029 GLY A CA 1
ATOM 959 C C . GLY A 1 123 ? 13.657 6.452 -3.997 1.00 12.39 1029 GLY A C 1
ATOM 960 O O . GLY A 1 123 ? 13.127 7.563 -3.896 1.00 11.68 1029 GLY A O 1
ATOM 961 N N . TYR A 1 124 ? 13.179 5.478 -4.753 1.00 10.06 1030 TYR A N 1
ATOM 962 C CA . TYR A 1 124 ? 11.914 5.638 -5.455 1.00 12.25 1030 TYR A CA 1
ATOM 963 C C . TYR A 1 124 ? 11.280 4.276 -5.662 1.00 15.37 1030 TYR A C 1
ATOM 964 O O . TYR A 1 124 ? 11.947 3.227 -5.618 1.00 14.59 1030 TYR A O 1
ATOM 973 N N . LYS A 1 125 ? 9.964 4.300 -5.875 1.00 11.19 1031 LYS A N 1
ATOM 974 C CA . LYS A 1 125 ? 9.304 3.109 -6.396 1.00 13.60 1031 LYS A CA 1
ATOM 975 C C . LYS A 1 125 ? 8.284 3.445 -7.434 1.00 17.79 1031 LYS A C 1
ATOM 976 O O . LYS A 1 125 ? 7.786 4.569 -7.518 1.00 14.28 1031 LYS A O 1
#

Foldseek 3Di:
DDWFWPAFAFQDFDALAAQDKDKGAADPVQLPFFKWKKKKKKKEAQFPDFAWKFKWKWDDAVVDIDIDTWIDGYDHPHHDMDMTMDMDMYTNYNVRMMIIGTPHRGHDPRMGMTMGTTTGD

Secondary structure (DSSP, 8-state):
---EEEEEEEEEEPPSS--SPEEEEPPGGGGG-SEEEEEEEEEESEES--S-EEEEEEEEETTEEEEEEEEE--EET-SS-EEEEEEEEEE--TT-EEEEE-SS---STTEEEEEEEEEE-